Protein AF-A0A2Z5VK58-F1 (afdb_monomer_lite)

Radius of gyration: 22.89 Å; chains: 1; bounding box: 46×41×57 Å

Foldseek 3Di:
DVDPVVCPPPPCPVPPPDDPVRVVVVVVVVVVCQQQDQDPVVRGGVVVVVVVCCVVPNDPDDPPDPVVVVVVPDDDDDDDQDPQGDDDPNDGDD

Sequence (94 aa):
FSNPDQRGDYDSENKAALTLRELERWLTLAVGTYHGSVHNGLLQPPAARWAEAVARVGVPAVVTRATSFLVDFLPILRRTLTRTGFVIDHIHYY

Structure (mmCIF, N/CA/C/O backbone):
data_AF-A0A2Z5VK58-F1
#
_entry.id   AF-A0A2Z5VK58-F1
#
loop_
_atom_site.group_PDB
_atom_site.id
_atom_site.type_symbol
_atom_site.label_atom_id
_atom_site.label_alt_id
_atom_site.label_comp_id
_atom_site.label_asym_id
_atom_site.label_entity_id
_atom_site.label_seq_id
_atom_site.pdbx_PDB_ins_code
_atom_site.Cartn_x
_atom_site.Cartn_y
_atom_site.Cartn_z
_atom_site.occupancy
_atom_site.B_iso_or_equiv
_atom_site.auth_seq_id
_atom_site.auth_comp_id
_atom_site.auth_asym_id
_atom_site.auth_atom_id
_atom_site.pdbx_PDB_model_num
ATOM 1 N N . PHE A 1 1 ? -18.505 -7.305 -5.627 1.00 62.25 1 PHE A N 1
ATOM 2 C CA . PHE A 1 1 ? -19.360 -6.333 -6.337 1.00 62.25 1 PHE A CA 1
ATOM 3 C C . PHE A 1 1 ? -19.035 -4.940 -5.830 1.00 62.25 1 PHE A C 1
ATOM 5 O O . PHE A 1 1 ? -19.000 -4.765 -4.619 1.00 62.25 1 PHE A O 1
ATOM 12 N N . SER A 1 2 ? -18.773 -3.979 -6.719 1.00 75.38 2 SER A N 1
ATOM 13 C CA . SER A 1 2 ? -18.524 -2.576 -6.331 1.00 75.38 2 SER A C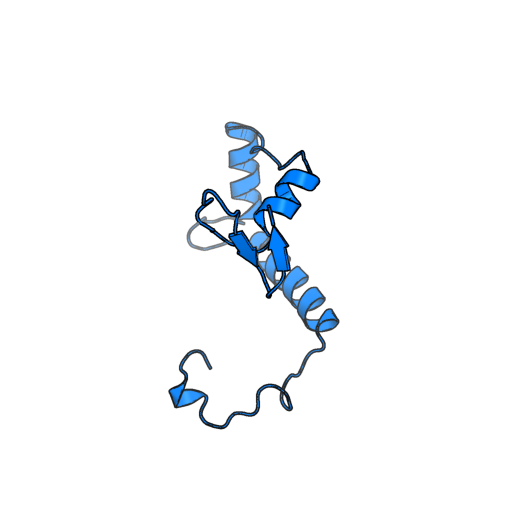A 1
ATOM 14 C C . SER A 1 2 ? -19.815 -1.755 -6.192 1.00 75.38 2 SER A C 1
ATOM 16 O O . SER A 1 2 ? -19.768 -0.615 -5.748 1.00 75.38 2 SER A O 1
ATOM 18 N N . ASN A 1 3 ? -20.962 -2.335 -6.563 1.00 84.69 3 ASN A N 1
ATOM 19 C CA . ASN A 1 3 ? -22.298 -1.764 -6.417 1.00 84.69 3 ASN A CA 1
ATOM 20 C C . ASN A 1 3 ? -23.087 -2.578 -5.360 1.00 84.69 3 ASN A C 1
ATOM 22 O O . ASN A 1 3 ? -23.224 -3.794 -5.540 1.00 84.69 3 ASN A O 1
ATOM 26 N N . PRO A 1 4 ? -23.594 -1.951 -4.280 1.00 80.06 4 PRO A N 1
ATOM 27 C CA . PRO A 1 4 ? -24.408 -2.613 -3.257 1.00 80.06 4 PRO A CA 1
ATOM 28 C C . PRO A 1 4 ? -25.671 -3.301 -3.796 1.00 80.06 4 PRO A C 1
ATOM 30 O O . PRO A 1 4 ? -25.966 -4.413 -3.365 1.00 80.06 4 PRO A O 1
ATOM 33 N N . ASP A 1 5 ? -26.348 -2.714 -4.786 1.00 86.44 5 ASP A N 1
ATOM 34 C CA . ASP A 1 5 ? -27.559 -3.285 -5.395 1.00 86.44 5 ASP A CA 1
ATOM 35 C C . ASP A 1 5 ? -27.237 -4.557 -6.191 1.00 86.44 5 ASP A C 1
ATOM 37 O O . ASP A 1 5 ? -27.999 -5.519 -6.191 1.00 86.44 5 ASP A O 1
ATOM 41 N N . GLN A 1 6 ? -26.060 -4.600 -6.830 1.00 82.81 6 GLN A N 1
ATOM 42 C CA . GLN A 1 6 ? -25.569 -5.797 -7.525 1.00 82.81 6 GLN A CA 1
ATOM 43 C C . GLN A 1 6 ? -25.057 -6.870 -6.564 1.00 82.81 6 GLN A C 1
ATOM 45 O O . GLN A 1 6 ? -25.016 -8.044 -6.924 1.00 82.81 6 GLN A O 1
ATOM 50 N N . ARG A 1 7 ? -24.618 -6.475 -5.362 1.00 83.81 7 ARG A N 1
ATOM 51 C CA . ARG A 1 7 ? -24.203 -7.424 -4.329 1.00 83.81 7 ARG A CA 1
ATOM 52 C C . ARG A 1 7 ? -25.403 -8.214 -3.815 1.00 83.81 7 ARG A C 1
ATOM 54 O O . ARG A 1 7 ? -25.250 -9.412 -3.600 1.00 83.81 7 ARG A O 1
ATOM 61 N N . GLY A 1 8 ? -26.555 -7.561 -3.632 1.00 87.50 8 GLY A N 1
ATOM 62 C CA . GLY A 1 8 ? -27.767 -8.186 -3.096 1.00 87.50 8 GLY A CA 1
ATOM 63 C C . GLY A 1 8 ? -27.471 -9.009 -1.837 1.00 87.50 8 GLY A C 1
ATOM 64 O O . GLY A 1 8 ? -26.687 -8.584 -0.985 1.00 87.50 8 GLY A O 1
ATOM 65 N N . ASP A 1 9 ? -28.008 -10.227 -1.792 1.00 87.94 9 ASP A N 1
ATOM 66 C CA . ASP A 1 9 ? -27.838 -11.182 -0.686 1.00 87.94 9 ASP A CA 1
ATOM 67 C C . ASP A 1 9 ? -26.572 -12.054 -0.823 1.00 87.94 9 ASP A C 1
ATOM 69 O O . ASP A 1 9 ? -26.516 -13.191 -0.349 1.00 87.94 9 ASP A O 1
ATOM 73 N N . TYR A 1 10 ? -25.537 -11.570 -1.520 1.00 86.25 10 TYR A N 1
ATOM 74 C CA . TYR A 1 10 ? -24.284 -12.308 -1.652 1.00 86.25 10 TYR A CA 1
ATOM 75 C C . TYR A 1 10 ? -23.573 -12.427 -0.298 1.00 86.25 10 TYR A C 1
ATOM 77 O O . TYR A 1 10 ? -22.917 -11.494 0.176 1.00 86.25 10 TYR A O 1
ATOM 85 N N . ASP A 1 11 ? -23.663 -13.623 0.277 1.00 87.44 11 ASP A N 1
ATOM 86 C CA . ASP A 1 11 ? -22.937 -14.022 1.476 1.00 87.44 11 ASP A CA 1
ATOM 87 C C . ASP A 1 11 ? -21.425 -14.033 1.216 1.00 87.44 11 ASP A C 1
ATOM 89 O O . ASP A 1 11 ? -20.862 -14.975 0.658 1.00 87.44 11 ASP A O 1
ATOM 93 N N . SER A 1 12 ? -20.777 -12.922 1.559 1.00 85.38 12 SER A N 1
ATOM 94 C CA . SER A 1 12 ? -19.353 -12.710 1.291 1.00 85.38 12 SER A CA 1
ATOM 95 C C . SER A 1 12 ? -18.466 -13.496 2.249 1.00 85.38 12 SER A C 1
ATOM 97 O O . SER A 1 12 ? -17.360 -13.868 1.865 1.00 85.38 12 SER A O 1
ATOM 99 N N . GLU A 1 13 ? -18.947 -13.752 3.466 1.00 83.12 13 GLU A N 1
ATOM 100 C CA . GLU A 1 13 ? -18.185 -14.443 4.504 1.00 83.12 13 GLU A CA 1
ATOM 101 C C . GLU A 1 13 ? -18.080 -15.931 4.177 1.00 83.12 13 GLU A C 1
ATOM 103 O O . GLU A 1 13 ? -16.972 -16.455 4.075 1.00 83.12 13 GLU A O 1
ATOM 108 N N . ASN A 1 14 ? -19.204 -16.594 3.883 1.00 87.62 14 ASN A N 1
ATOM 109 C CA . ASN A 1 14 ? -19.189 -18.018 3.527 1.00 87.62 14 ASN A CA 1
ATOM 110 C C . ASN A 1 14 ? -18.583 -18.298 2.145 1.00 87.62 14 ASN A C 1
ATOM 112 O O . ASN A 1 14 ? -18.217 -19.435 1.849 1.00 87.62 14 ASN A O 1
ATOM 116 N N . LYS A 1 15 ? -18.479 -17.281 1.280 1.00 85.75 15 LYS A N 1
ATOM 117 C CA . LYS A 1 15 ? -17.898 -17.406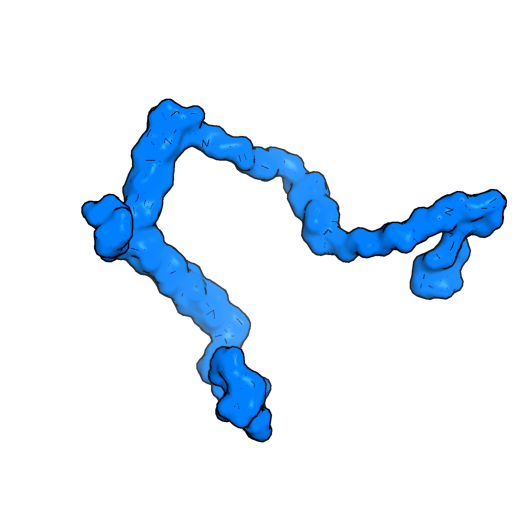 -0.068 1.00 85.75 15 LYS A CA 1
ATOM 118 C C . LYS A 1 15 ? -16.475 -16.859 -0.174 1.00 85.75 15 LYS A C 1
ATOM 120 O O . LYS A 1 15 ? -15.947 -16.765 -1.285 1.00 85.75 15 LYS A O 1
ATOM 125 N N . ALA A 1 16 ? -15.851 -16.477 0.939 1.00 86.75 16 ALA A N 1
ATOM 126 C CA . ALA A 1 16 ? -14.453 -16.075 0.941 1.00 86.75 16 ALA A CA 1
ATOM 127 C C . ALA A 1 16 ? -13.569 -17.263 0.519 1.00 86.75 16 ALA A C 1
ATOM 129 O O . ALA A 1 16 ? -13.593 -18.325 1.133 1.00 86.75 16 ALA A O 1
ATOM 130 N N . ALA A 1 17 ? -12.795 -17.086 -0.554 1.00 90.00 17 ALA A N 1
ATOM 131 C CA . ALA A 1 17 ? -11.985 -18.157 -1.142 1.00 90.00 17 ALA A CA 1
ATOM 132 C C . ALA A 1 17 ? -10.552 -18.229 -0.590 1.00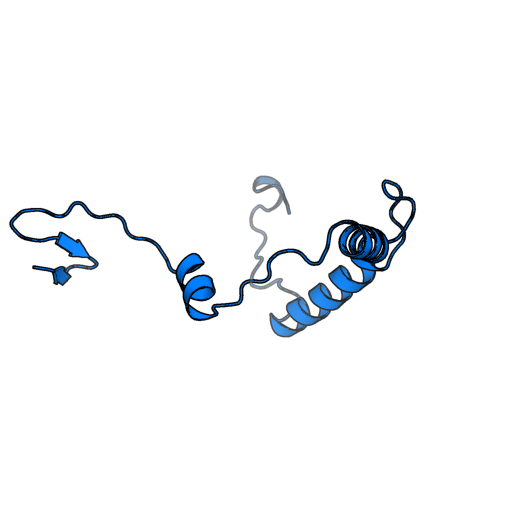 90.00 17 ALA A C 1
ATOM 134 O O . ALA A 1 17 ? -9.849 -19.199 -0.850 1.00 90.00 17 ALA A O 1
ATOM 135 N N . LEU A 1 18 ? -10.112 -17.191 0.126 1.00 93.62 18 LEU A N 1
ATOM 136 C CA . LEU A 1 18 ? -8.764 -17.077 0.672 1.00 93.62 18 LEU A CA 1
ATOM 137 C C . LEU A 1 18 ? -8.842 -16.809 2.170 1.00 93.62 18 LEU A C 1
ATOM 139 O O . LEU A 1 18 ? -9.626 -15.977 2.629 1.00 93.62 18 LEU A O 1
ATOM 143 N N . THR A 1 19 ? -7.961 -17.454 2.920 1.00 94.88 19 THR A N 1
ATOM 144 C CA . THR A 1 19 ? -7.616 -17.024 4.273 1.00 94.88 19 THR A CA 1
ATOM 145 C C . THR A 1 19 ? -6.905 -15.670 4.234 1.00 94.88 19 THR A C 1
ATOM 147 O O . THR A 1 19 ? -6.336 -15.274 3.213 1.00 94.88 19 THR A O 1
ATOM 150 N N . LEU A 1 20 ? -6.863 -14.967 5.372 1.00 94.44 20 LEU A N 1
ATOM 151 C CA . LEU A 1 20 ? -6.148 -13.690 5.474 1.00 94.44 20 LEU A CA 1
ATOM 152 C C . LEU A 1 20 ? -4.679 -13.816 5.035 1.00 94.44 20 LEU A C 1
ATOM 154 O O . LEU A 1 20 ? -4.197 -13.001 4.257 1.00 94.44 20 LEU A O 1
ATOM 158 N N . ARG A 1 21 ? -3.994 -14.888 5.452 1.00 97.00 21 ARG A N 1
ATOM 159 C CA . ARG A 1 21 ? -2.591 -15.139 5.080 1.00 97.00 21 ARG A CA 1
ATOM 160 C C . ARG A 1 21 ? -2.407 -15.368 3.580 1.00 97.00 21 ARG A C 1
ATOM 162 O O . ARG A 1 21 ? -1.410 -14.940 3.000 1.00 97.00 21 ARG A O 1
ATOM 169 N N . GLU A 1 22 ? -3.343 -16.063 2.940 1.00 97.38 22 GLU A N 1
ATOM 170 C CA . GLU A 1 22 ? -3.295 -16.288 1.493 1.00 97.38 22 GLU A CA 1
ATOM 171 C C . GLU A 1 22 ? -3.556 -14.997 0.723 1.00 97.38 22 GLU A C 1
ATOM 173 O O . GLU A 1 22 ? -2.847 -14.711 -0.243 1.00 97.38 22 GLU A O 1
ATOM 178 N N . LEU A 1 23 ? -4.511 -14.188 1.188 1.00 96.75 23 LEU A N 1
ATOM 179 C CA . LEU A 1 23 ? -4.770 -12.864 0.637 1.00 96.75 23 LEU A CA 1
ATOM 180 C C . LEU A 1 23 ? -3.537 -11.958 0.759 1.00 96.75 23 LEU A C 1
ATOM 182 O O . LEU A 1 23 ? -3.152 -11.335 -0.225 1.00 96.75 23 LEU A O 1
ATOM 186 N N . GLU A 1 24 ? -2.886 -11.911 1.922 1.00 97.94 24 GLU A N 1
ATOM 187 C CA . GLU A 1 24 ? -1.665 -11.124 2.153 1.00 97.94 24 GLU A CA 1
ATOM 188 C C . GLU A 1 24 ? -0.533 -11.525 1.197 1.00 97.94 24 GLU A C 1
ATOM 190 O O . GLU A 1 24 ? 0.118 -10.669 0.583 1.00 97.94 24 GLU A O 1
ATOM 195 N N . ARG A 1 25 ? -0.315 -12.835 1.026 1.00 97.94 25 ARG A N 1
ATOM 196 C CA . ARG A 1 25 ? 0.696 -13.358 0.101 1.00 97.94 25 ARG A CA 1
ATOM 197 C C . ARG A 1 25 ? 0.362 -13.007 -1.344 1.00 97.94 25 ARG A C 1
ATOM 199 O O . ARG A 1 25 ? 1.235 -12.537 -2.073 1.00 97.94 25 ARG A O 1
ATOM 206 N N . TRP A 1 26 ? -0.883 -13.235 -1.756 1.00 97.69 26 TRP A N 1
ATOM 207 C CA . TRP A 1 26 ? -1.340 -12.901 -3.100 1.00 97.69 26 TRP A CA 1
ATOM 208 C C . TRP A 1 26 ? -1.196 -11.401 -3.376 1.00 97.69 26 TRP A C 1
ATOM 210 O O . TRP A 1 26 ? -0.637 -11.022 -4.403 1.00 97.69 26 TRP A O 1
ATOM 220 N N . LEU A 1 27 ? -1.615 -10.551 -2.435 1.00 97.94 27 LEU A N 1
ATOM 221 C CA . LEU A 1 27 ? -1.553 -9.098 -2.565 1.00 97.94 27 LEU A CA 1
ATOM 222 C C . LEU A 1 27 ? -0.108 -8.612 -2.688 1.00 97.94 27 LEU A C 1
ATOM 224 O O . LEU A 1 27 ? 0.186 -7.776 -3.538 1.00 97.94 27 LEU A O 1
ATOM 228 N N . THR A 1 28 ? 0.808 -9.170 -1.894 1.00 98.06 28 THR A N 1
ATOM 229 C CA . THR A 1 28 ? 2.238 -8.835 -1.965 1.00 98.06 28 THR A CA 1
ATOM 230 C C . THR A 1 28 ? 2.808 -9.132 -3.353 1.00 98.06 28 THR A C 1
ATOM 232 O O . THR A 1 28 ? 3.500 -8.294 -3.934 1.00 98.06 28 THR A O 1
ATOM 235 N N . LEU A 1 29 ? 2.483 -10.299 -3.918 1.00 98.06 29 LEU A N 1
ATOM 236 C CA . LEU A 1 29 ? 2.906 -10.666 -5.270 1.00 98.06 29 LEU A CA 1
ATOM 237 C C . LEU A 1 29 ? 2.269 -9.752 -6.322 1.00 98.06 29 LEU A C 1
ATOM 239 O O . LEU A 1 29 ? 2.978 -9.244 -7.186 1.00 98.06 29 LEU A O 1
ATOM 243 N N . ALA A 1 30 ? 0.966 -9.483 -6.216 1.00 98.00 30 ALA A N 1
ATOM 244 C CA . ALA A 1 30 ? 0.251 -8.609 -7.141 1.00 98.00 30 ALA A CA 1
ATOM 245 C C . ALA A 1 30 ? 0.841 -7.188 -7.163 1.00 98.00 30 ALA A C 1
ATOM 247 O O . ALA A 1 30 ? 1.100 -6.643 -8.237 1.00 98.00 30 ALA A O 1
ATOM 248 N N . VAL A 1 31 ? 1.121 -6.608 -5.991 1.00 98.06 31 VAL A N 1
ATOM 249 C CA . VAL A 1 31 ? 1.748 -5.283 -5.860 1.00 98.06 31 VAL A CA 1
ATOM 250 C C . VAL A 1 31 ? 3.164 -5.286 -6.433 1.00 98.06 31 VAL A C 1
ATOM 252 O O . VAL A 1 31 ? 3.520 -4.358 -7.164 1.00 98.06 31 VAL A O 1
ATOM 255 N N . GLY A 1 32 ? 3.959 -6.321 -6.146 1.00 97.88 32 GLY A N 1
ATOM 256 C CA . GLY A 1 32 ? 5.311 -6.466 -6.686 1.00 97.88 32 GLY A CA 1
ATOM 257 C C . GLY A 1 32 ? 5.318 -6.546 -8.214 1.00 97.88 32 GLY A C 1
ATOM 258 O O . GLY A 1 32 ? 6.027 -5.785 -8.872 1.00 97.88 32 GLY A O 1
ATOM 259 N N . THR A 1 33 ? 4.470 -7.401 -8.792 1.00 98.00 33 THR A N 1
ATOM 260 C CA . THR A 1 33 ? 4.312 -7.520 -10.248 1.00 98.00 33 THR A CA 1
ATOM 261 C C . THR A 1 33 ? 3.837 -6.210 -10.868 1.00 98.00 33 THR A C 1
ATOM 263 O O . THR A 1 33 ? 4.398 -5.777 -11.872 1.00 98.00 33 THR A O 1
ATOM 266 N N . TYR A 1 34 ? 2.860 -5.535 -10.256 1.00 97.88 34 TYR A N 1
ATOM 267 C CA . TYR A 1 34 ? 2.364 -4.248 -10.739 1.00 97.88 34 TYR A CA 1
ATOM 268 C C . TYR A 1 34 ? 3.486 -3.208 -10.833 1.00 97.88 34 TYR A C 1
ATOM 270 O O . TYR A 1 34 ? 3.680 -2.620 -11.897 1.00 97.88 34 TYR A O 1
ATOM 278 N N . HIS A 1 35 ? 4.271 -3.029 -9.765 1.00 98.06 35 HIS A N 1
ATOM 279 C CA . HIS A 1 35 ? 5.363 -2.048 -9.729 1.00 98.06 35 HIS A CA 1
ATOM 280 C C . HIS A 1 35 ? 6.574 -2.438 -10.590 1.00 98.06 35 HIS A C 1
ATOM 282 O O . HIS A 1 35 ? 7.355 -1.558 -10.958 1.00 98.06 35 HIS A O 1
ATOM 288 N N . GLY A 1 36 ? 6.725 -3.726 -10.916 1.00 98.00 36 GLY A N 1
ATOM 289 C CA . GLY A 1 36 ? 7.764 -4.243 -11.812 1.00 98.00 36 GLY A CA 1
ATOM 290 C C . GLY A 1 36 ? 7.383 -4.268 -13.298 1.00 98.00 36 GLY A C 1
ATOM 291 O O . GLY A 1 36 ? 8.264 -4.366 -14.147 1.00 98.00 36 GLY A O 1
ATOM 292 N N . SER A 1 37 ? 6.095 -4.170 -13.634 1.00 98.19 37 SER A N 1
ATOM 293 C CA . SER A 1 37 ? 5.603 -4.196 -15.020 1.00 98.19 37 SER A CA 1
ATOM 294 C C . SER A 1 37 ? 5.641 -2.819 -15.690 1.00 98.19 37 SER A C 1
ATOM 296 O O . SER A 1 37 ? 5.462 -1.801 -15.029 1.00 98.19 37 SER A O 1
ATOM 298 N N . VAL A 1 38 ? 5.837 -2.772 -17.012 1.00 98.19 38 VAL A N 1
ATOM 299 C CA . VAL A 1 38 ? 5.780 -1.521 -17.790 1.00 98.19 38 VAL A CA 1
ATOM 300 C C . VAL A 1 38 ? 4.346 -1.001 -17.844 1.00 98.19 38 VAL A C 1
ATOM 302 O O . VAL A 1 38 ? 3.434 -1.726 -18.236 1.00 98.19 38 VAL A O 1
ATOM 305 N N . HIS A 1 39 ? 4.144 0.267 -17.481 1.00 98.19 39 HIS A N 1
ATOM 306 C CA . HIS A 1 39 ? 2.828 0.909 -17.538 1.00 98.19 39 HIS A CA 1
ATOM 307 C C . HIS A 1 39 ? 2.730 1.861 -18.721 1.00 98.19 39 HIS A C 1
ATOM 309 O O . HIS A 1 39 ? 3.611 2.696 -18.911 1.00 98.19 39 HIS A O 1
ATOM 315 N N . ASN A 1 40 ? 1.617 1.815 -19.456 1.00 96.69 40 ASN A N 1
ATOM 316 C CA . ASN A 1 40 ? 1.402 2.644 -20.651 1.00 96.69 40 ASN A CA 1
ATOM 317 C C . ASN A 1 40 ? 1.536 4.153 -20.385 1.00 96.69 40 ASN A C 1
ATOM 319 O O . ASN A 1 40 ? 2.063 4.872 -21.225 1.00 96.69 40 ASN A O 1
ATOM 323 N N . GLY A 1 41 ? 1.110 4.637 -19.213 1.00 96.38 41 GLY A N 1
ATOM 324 C CA . GLY A 1 41 ? 1.237 6.054 -18.850 1.00 96.38 41 GLY A CA 1
ATOM 325 C C . GLY A 1 41 ? 2.664 6.497 -18.498 1.00 96.38 41 GLY A C 1
ATOM 326 O O . GLY A 1 41 ? 2.962 7.684 -18.557 1.00 96.38 41 GLY A O 1
ATOM 327 N N . LEU A 1 42 ? 3.549 5.563 -18.133 1.00 96.81 42 LEU A N 1
ATOM 328 C CA . LEU A 1 42 ? 4.923 5.854 -17.695 1.00 96.81 42 LEU A CA 1
ATOM 329 C C . LEU A 1 42 ? 5.985 5.415 -18.711 1.00 96.81 42 LEU A C 1
ATOM 331 O O . LEU A 1 42 ? 7.123 5.890 -18.636 1.00 96.81 42 LEU A O 1
ATOM 335 N N . LEU A 1 43 ? 5.619 4.503 -19.619 1.00 98.00 43 LEU A N 1
ATOM 336 C CA . LEU A 1 43 ? 6.479 3.800 -20.577 1.00 98.00 43 LEU A CA 1
ATOM 337 C C . LEU A 1 43 ? 7.660 3.054 -19.935 1.00 98.00 43 LEU A C 1
ATOM 339 O O . LEU A 1 43 ? 8.644 2.736 -20.593 1.00 98.00 43 LEU A O 1
ATOM 343 N N . GLN A 1 44 ? 7.562 2.774 -18.639 1.00 98.38 44 GLN A N 1
ATOM 344 C CA . GLN A 1 44 ? 8.507 1.977 -17.860 1.00 98.38 44 GLN A CA 1
ATOM 345 C C . GLN A 1 44 ? 7.850 1.546 -16.535 1.00 98.38 44 GLN A C 1
ATOM 347 O O . GLN A 1 44 ? 6.736 2.001 -16.240 1.00 98.38 44 GLN A O 1
ATOM 352 N N . PRO A 1 45 ? 8.491 0.670 -15.741 1.00 98.56 45 PRO A N 1
ATOM 353 C CA . PRO A 1 45 ? 7.941 0.254 -14.461 1.00 98.56 45 PRO A CA 1
ATOM 354 C C . PRO A 1 45 ? 7.838 1.395 -13.441 1.00 98.56 45 PRO A C 1
ATOM 356 O O . PRO A 1 45 ? 8.769 2.200 -13.336 1.00 98.56 45 PRO A O 1
ATOM 359 N N . PRO A 1 46 ? 6.767 1.453 -12.625 1.00 98.38 46 PRO A N 1
ATOM 360 C CA . PRO A 1 46 ? 6.665 2.416 -11.529 1.00 98.38 46 PRO A CA 1
ATOM 361 C C . PRO A 1 46 ? 7.869 2.404 -10.582 1.00 98.38 46 PRO A C 1
ATOM 363 O O . PRO A 1 46 ? 8.326 3.465 -10.162 1.00 98.38 46 PRO A O 1
ATOM 366 N N . ALA A 1 47 ? 8.419 1.222 -10.277 1.00 97.94 47 ALA A N 1
ATOM 367 C CA . ALA A 1 47 ? 9.601 1.105 -9.425 1.00 97.94 47 ALA A CA 1
ATOM 368 C C . ALA A 1 47 ? 10.837 1.793 -10.034 1.00 97.94 47 ALA A C 1
ATOM 370 O O . ALA A 1 47 ? 11.609 2.420 -9.310 1.00 97.94 47 ALA A O 1
ATOM 371 N N . ALA A 1 48 ? 11.001 1.728 -11.360 1.00 98.19 48 ALA A N 1
ATOM 372 C CA . ALA A 1 48 ? 12.088 2.407 -12.061 1.00 98.19 48 ALA A CA 1
ATOM 373 C C . ALA A 1 48 ? 11.900 3.932 -12.026 1.00 98.19 48 ALA A C 1
ATOM 375 O O . ALA A 1 48 ? 12.816 4.650 -11.623 1.00 98.19 48 ALA A O 1
ATOM 376 N N . ARG A 1 49 ? 10.684 4.427 -12.304 1.00 97.81 49 ARG A N 1
ATOM 377 C CA . ARG A 1 49 ? 10.356 5.862 -12.186 1.00 97.81 49 ARG A CA 1
ATOM 378 C C . ARG A 1 49 ? 10.599 6.405 -10.785 1.00 97.81 49 ARG A C 1
ATOM 380 O O . ARG A 1 49 ? 11.095 7.521 -10.632 1.00 97.81 49 ARG A O 1
ATOM 387 N N . TRP A 1 50 ? 10.257 5.622 -9.766 1.00 96.62 50 TRP A N 1
ATOM 388 C CA . TRP A 1 50 ? 10.535 5.968 -8.379 1.00 96.62 50 TRP A CA 1
ATOM 389 C C . TRP A 1 50 ? 12.040 6.067 -8.113 1.00 96.62 50 TRP A C 1
ATOM 391 O O . TRP A 1 50 ? 12.499 7.078 -7.584 1.00 96.62 50 TRP A O 1
ATOM 401 N N . ALA A 1 51 ? 12.819 5.061 -8.523 1.00 97.19 51 ALA A N 1
ATOM 402 C CA . ALA A 1 51 ? 14.270 5.056 -8.349 1.00 97.19 51 ALA A CA 1
ATOM 403 C C . ALA A 1 51 ? 14.946 6.251 -9.048 1.00 97.19 51 ALA A C 1
ATOM 405 O O . ALA A 1 51 ? 15.801 6.903 -8.450 1.00 97.19 51 ALA A O 1
ATOM 406 N N . GLU A 1 52 ? 14.515 6.599 -10.267 1.00 97.50 52 GLU A N 1
ATOM 407 C CA . GLU A 1 52 ? 14.969 7.799 -10.987 1.00 97.50 52 GLU A CA 1
ATOM 408 C C . GLU A 1 52 ? 14.698 9.087 -10.191 1.00 97.50 52 GLU A C 1
ATOM 410 O O . GLU A 1 52 ? 15.552 9.972 -10.105 1.00 97.50 52 GLU A O 1
ATOM 415 N N . ALA A 1 53 ? 13.501 9.214 -9.609 1.00 96.44 53 ALA A N 1
ATOM 416 C CA . ALA A 1 53 ? 13.128 10.382 -8.818 1.00 96.44 53 ALA A CA 1
ATOM 417 C C . ALA A 1 53 ? 13.944 10.478 -7.523 1.00 96.44 53 ALA A C 1
ATOM 419 O O . ALA A 1 53 ? 14.446 11.555 -7.208 1.00 96.44 53 ALA A O 1
ATOM 420 N N . VAL A 1 54 ? 14.135 9.359 -6.821 1.00 97.00 54 VAL A N 1
ATOM 421 C CA . VAL A 1 54 ? 14.968 9.283 -5.612 1.00 97.00 54 VAL A CA 1
ATOM 422 C C . VAL A 1 54 ? 16.421 9.639 -5.919 1.00 97.00 54 VAL A C 1
ATOM 424 O O . VAL A 1 54 ? 17.026 10.404 -5.175 1.00 97.00 54 VAL A O 1
ATOM 427 N N . ALA A 1 55 ? 16.979 9.150 -7.027 1.00 97.38 55 ALA A N 1
ATOM 428 C CA . ALA A 1 55 ? 18.342 9.490 -7.432 1.00 97.38 55 ALA A CA 1
ATOM 429 C C . ALA A 1 55 ? 18.508 10.990 -7.734 1.00 97.38 55 ALA A C 1
ATOM 431 O O . ALA A 1 55 ? 19.565 11.561 -7.480 1.00 97.38 55 ALA A O 1
ATOM 432 N N . ARG A 1 56 ? 17.460 11.636 -8.261 1.00 97.44 56 ARG A N 1
ATOM 433 C CA . ARG A 1 56 ? 17.476 13.059 -8.626 1.00 97.44 56 ARG A CA 1
ATOM 434 C C . ARG A 1 56 ? 17.200 13.999 -7.451 1.00 97.44 56 ARG A C 1
ATOM 436 O O . ARG A 1 56 ? 17.789 15.072 -7.388 1.00 97.44 56 ARG A O 1
ATOM 443 N N . VAL A 1 57 ? 16.257 13.645 -6.581 1.00 95.69 57 VAL A N 1
ATOM 444 C CA . VAL A 1 57 ? 15.695 14.540 -5.548 1.00 95.69 57 VAL A CA 1
ATOM 445 C C . VAL A 1 57 ? 16.143 14.145 -4.136 1.00 95.69 57 VAL A C 1
ATOM 447 O O . VAL A 1 57 ? 16.069 14.952 -3.214 1.00 95.69 57 VAL A O 1
ATOM 450 N N . GLY A 1 58 ? 16.657 12.928 -3.967 1.00 94.12 58 GLY A N 1
ATOM 451 C CA . GLY A 1 58 ? 16.978 12.335 -2.676 1.00 94.12 58 GLY A CA 1
ATOM 452 C C . GLY A 1 58 ? 15.875 11.403 -2.172 1.00 94.12 58 GLY A C 1
ATOM 453 O O . GLY A 1 58 ? 14.753 11.373 -2.682 1.00 94.12 58 GLY A O 1
ATOM 454 N N . VAL A 1 59 ? 16.216 10.607 -1.158 1.00 89.88 59 VAL A N 1
ATOM 455 C CA . VAL A 1 59 ? 15.275 9.686 -0.507 1.00 89.88 59 VAL A CA 1
ATOM 456 C C . VAL A 1 59 ? 14.239 10.505 0.277 1.00 89.88 59 VAL A C 1
ATOM 458 O O . VAL A 1 59 ? 14.637 11.351 1.081 1.00 89.88 59 VAL A O 1
ATOM 461 N N . PRO A 1 60 ? 12.926 10.272 0.081 1.00 88.69 60 PRO A N 1
ATOM 462 C CA . PRO A 1 60 ? 11.890 10.907 0.886 1.00 88.69 60 PRO A CA 1
ATOM 463 C C . PRO A 1 60 ? 12.094 10.651 2.379 1.00 88.69 60 PRO A C 1
ATOM 465 O O . PRO A 1 60 ? 12.637 9.618 2.772 1.00 88.69 60 PRO A O 1
ATOM 468 N N . ALA A 1 61 ? 11.618 11.571 3.219 1.00 85.19 61 ALA A N 1
ATOM 469 C CA . ALA A 1 61 ? 11.668 11.389 4.663 1.00 85.19 61 ALA A CA 1
ATOM 470 C C . ALA A 1 61 ? 10.945 10.092 5.055 1.00 85.19 61 ALA A C 1
ATOM 472 O O . ALA A 1 61 ? 9.740 9.945 4.852 1.00 85.19 61 ALA A O 1
ATOM 473 N N . VAL A 1 62 ? 11.697 9.147 5.613 1.00 81.94 62 VAL A N 1
ATOM 474 C CA . VAL A 1 62 ? 11.143 7.922 6.186 1.00 81.94 62 VAL A CA 1
ATOM 475 C C . VAL A 1 62 ? 10.762 8.217 7.629 1.00 81.94 62 VAL A C 1
ATOM 477 O O . VAL A 1 62 ? 11.460 8.960 8.321 1.00 81.94 62 VAL A O 1
ATOM 480 N N . VAL A 1 63 ? 9.657 7.645 8.103 1.00 81.19 63 VAL A N 1
ATOM 481 C CA . VAL A 1 63 ? 9.269 7.790 9.506 1.00 81.19 63 VAL A CA 1
ATOM 482 C C . VAL A 1 63 ? 10.311 7.090 10.377 1.00 81.19 63 VAL A C 1
ATOM 484 O O . VAL A 1 63 ? 10.396 5.868 10.416 1.00 81.19 63 VAL A O 1
ATOM 487 N N . THR A 1 64 ? 11.139 7.876 11.062 1.00 81.62 64 THR A N 1
ATOM 488 C CA . THR A 1 64 ? 12.253 7.370 11.881 1.00 81.62 64 THR A CA 1
ATOM 489 C C . THR A 1 64 ? 11.852 7.083 13.326 1.00 81.62 64 THR A C 1
ATOM 491 O O . THR A 1 64 ? 12.600 6.441 14.061 1.00 81.62 64 THR A O 1
ATOM 494 N N . ARG A 1 65 ? 10.672 7.549 13.755 1.00 88.56 65 ARG A N 1
ATOM 495 C CA . ARG A 1 65 ? 10.157 7.374 15.119 1.00 88.56 65 ARG A CA 1
ATOM 496 C C . ARG A 1 65 ? 8.955 6.443 15.124 1.00 88.56 65 ARG A C 1
ATOM 498 O O . ARG A 1 65 ? 7.828 6.882 14.909 1.00 88.56 65 ARG A O 1
ATOM 505 N N . ALA A 1 66 ? 9.202 5.172 15.435 1.00 87.00 66 ALA A N 1
ATOM 506 C CA . ALA A 1 66 ? 8.173 4.134 15.493 1.00 87.00 66 ALA A CA 1
ATOM 507 C C . ALA A 1 66 ? 6.987 4.507 16.404 1.00 87.00 66 ALA A C 1
ATOM 509 O O . ALA A 1 66 ? 5.840 4.274 16.040 1.00 87.00 66 ALA A O 1
ATOM 510 N N . THR A 1 67 ? 7.243 5.146 17.553 1.00 90.44 67 THR A N 1
ATOM 511 C CA . THR A 1 67 ? 6.177 5.589 18.465 1.00 90.44 67 THR A CA 1
ATOM 512 C C . THR A 1 67 ? 5.275 6.643 17.831 1.00 90.44 67 THR A C 1
ATOM 514 O O . THR A 1 67 ? 4.061 6.531 17.932 1.00 90.44 67 THR A O 1
ATOM 517 N N . SER A 1 68 ? 5.847 7.651 17.163 1.00 86.62 68 SER A N 1
ATOM 518 C CA . SER A 1 68 ? 5.062 8.693 16.488 1.00 86.62 68 SER A CA 1
ATOM 519 C C . SER A 1 68 ? 4.226 8.103 15.358 1.00 86.62 68 SER A C 1
ATOM 521 O O . SER A 1 68 ? 3.040 8.388 15.286 1.00 86.62 68 SER A O 1
ATOM 523 N N . PHE A 1 69 ? 4.818 7.204 14.563 1.00 87.62 69 PHE A N 1
ATOM 524 C CA . PHE A 1 69 ? 4.088 6.477 13.528 1.00 87.62 69 PHE A CA 1
ATOM 525 C C . PHE A 1 69 ? 2.884 5.738 14.106 1.00 87.62 69 PHE A C 1
ATOM 527 O O . PHE A 1 69 ? 1.783 5.896 13.607 1.00 87.62 69 PHE A O 1
ATOM 534 N N . LEU A 1 70 ? 3.073 4.962 15.179 1.00 89.62 70 LEU A N 1
ATOM 535 C CA . LEU A 1 70 ? 1.977 4.232 15.814 1.00 89.62 70 LEU A CA 1
ATOM 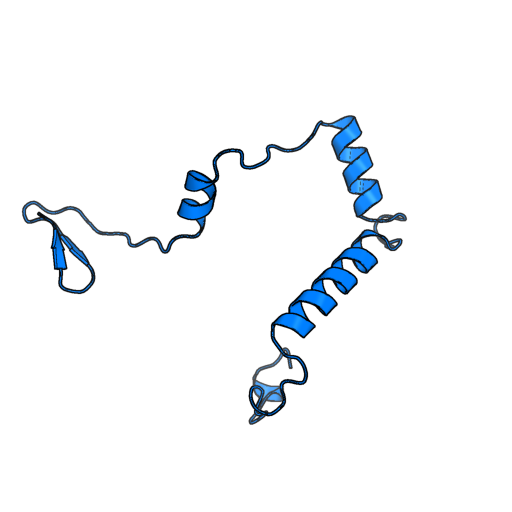536 C C . LEU A 1 70 ? 0.865 5.181 16.277 1.00 89.62 70 LEU A C 1
ATOM 538 O O . LEU A 1 70 ? -0.306 4.897 16.041 1.00 89.62 70 LEU A O 1
ATOM 542 N N . VAL A 1 71 ? 1.233 6.300 16.910 1.00 89.38 71 VAL A N 1
ATOM 543 C CA . VAL A 1 71 ? 0.284 7.311 17.400 1.00 89.38 71 VAL A CA 1
ATOM 544 C C . VAL A 1 71 ? -0.577 7.877 16.269 1.00 89.38 71 VAL A C 1
ATOM 546 O O . VAL A 1 71 ? -1.770 8.070 16.491 1.00 89.38 71 VAL A O 1
ATOM 549 N N . ASP A 1 72 ? -0.029 8.065 15.065 1.00 88.31 72 ASP A N 1
ATOM 550 C CA . ASP A 1 72 ? -0.784 8.564 13.905 1.00 88.31 72 ASP A CA 1
ATOM 551 C C . ASP A 1 72 ? -1.937 7.629 13.483 1.00 88.31 72 ASP A C 1
ATOM 553 O O . ASP A 1 72 ? -2.902 8.078 12.864 1.00 88.31 72 ASP A O 1
ATOM 557 N N . PHE A 1 73 ? -1.866 6.340 13.839 1.00 89.69 73 PHE A N 1
ATOM 558 C CA . PHE A 1 73 ? -2.906 5.343 13.553 1.00 89.69 73 PHE A CA 1
ATOM 559 C C . PHE A 1 73 ? -3.778 4.996 14.765 1.00 89.69 73 PHE A C 1
ATOM 561 O O . PHE A 1 73 ? -4.726 4.219 14.627 1.00 89.69 73 PHE A O 1
ATOM 568 N N . LEU A 1 74 ? -3.491 5.545 15.950 1.00 91.75 74 LEU A N 1
ATOM 569 C CA . LEU A 1 74 ? -4.361 5.350 17.104 1.00 91.75 74 LEU A CA 1
ATOM 570 C C . LEU A 1 74 ? -5.653 6.166 16.940 1.00 91.75 74 LEU A C 1
ATOM 572 O O . LEU A 1 74 ? -5.633 7.279 16.410 1.00 91.75 74 LEU A O 1
ATOM 576 N N . PRO A 1 75 ? -6.799 5.644 17.410 1.00 88.50 75 PRO A N 1
ATOM 577 C CA . PRO A 1 75 ? -8.053 6.380 17.366 1.00 88.50 75 PRO A CA 1
ATOM 578 C C . PRO A 1 75 ? -7.939 7.683 18.164 1.00 88.50 75 PRO A C 1
ATOM 580 O O . PRO A 1 75 ? -7.534 7.693 19.327 1.00 88.50 75 PRO A O 1
ATOM 583 N N . ILE A 1 76 ? -8.336 8.795 17.544 1.00 86.19 76 ILE A N 1
ATOM 584 C CA . ILE A 1 76 ? -8.336 10.111 18.185 1.00 86.19 76 ILE A CA 1
ATOM 585 C C . ILE A 1 76 ? -9.732 10.404 18.731 1.00 86.19 76 ILE A C 1
ATOM 587 O O . ILE A 1 76 ? -10.703 10.505 17.981 1.00 86.19 76 ILE A O 1
ATOM 591 N N . LEU A 1 77 ? -9.817 10.632 20.041 1.00 86.50 77 LEU A N 1
ATOM 592 C CA . LEU A 1 77 ? -11.015 11.142 20.705 1.00 86.50 77 LEU A CA 1
ATOM 593 C C . LEU A 1 77 ? -10.796 12.604 21.100 1.00 86.50 77 LEU A C 1
ATOM 595 O O . LEU A 1 77 ? -9.922 12.919 21.904 1.00 86.50 77 LEU A O 1
ATOM 599 N N . ARG A 1 78 ? -11.604 13.517 20.550 1.00 88.56 78 ARG A N 1
ATOM 600 C CA . ARG A 1 78 ? -11.579 14.938 20.930 1.00 88.56 78 ARG A CA 1
ATOM 601 C C . ARG A 1 78 ? -12.572 15.196 22.062 1.00 88.56 78 ARG A C 1
ATOM 603 O O . ARG A 1 78 ? -13.738 14.799 21.973 1.00 88.56 78 ARG A O 1
ATOM 610 N N . ARG A 1 79 ? -12.118 15.863 23.123 1.00 89.62 79 ARG A N 1
ATOM 611 C CA . ARG A 1 79 ? -12.935 16.273 24.274 1.00 89.62 79 ARG A CA 1
ATOM 612 C C . ARG A 1 79 ? -12.594 17.700 24.678 1.00 89.62 79 ARG A C 1
ATOM 614 O O . ARG A 1 79 ? -11.445 18.119 24.575 1.00 89.62 79 ARG A O 1
ATOM 621 N N . THR A 1 80 ? -13.601 18.427 25.146 1.00 91.19 80 THR A N 1
ATOM 622 C CA . THR A 1 80 ? -13.413 19.751 25.738 1.00 91.19 80 THR A CA 1
ATOM 623 C C . THR A 1 80 ? -12.990 19.581 27.187 1.00 91.19 80 THR A C 1
ATOM 625 O O . THR A 1 80 ? -13.705 18.950 27.964 1.00 91.19 80 THR A O 1
ATOM 628 N N . LEU A 1 81 ? -11.846 20.156 27.554 1.00 90.69 81 LEU A N 1
ATOM 629 C CA . LEU A 1 81 ? -11.429 20.224 28.948 1.00 90.69 81 LEU A CA 1
ATOM 630 C C . LEU A 1 81 ? -12.320 21.233 29.684 1.00 90.69 81 LEU A C 1
ATOM 632 O O . LEU A 1 81 ? -12.370 22.405 29.312 1.00 90.69 81 LEU A O 1
ATOM 636 N N . THR A 1 82 ? -13.036 20.777 30.711 1.00 92.00 82 THR A N 1
ATOM 637 C CA . THR A 1 82 ? -13.849 21.643 31.578 1.00 92.00 82 THR A CA 1
ATOM 638 C C . THR A 1 82 ? -13.219 21.760 32.963 1.00 92.00 82 THR A C 1
ATOM 640 O O . THR A 1 82 ? -12.305 21.013 33.304 1.00 92.00 82 THR A O 1
ATOM 643 N N . ARG A 1 83 ? -13.735 22.669 33.803 1.00 91.94 8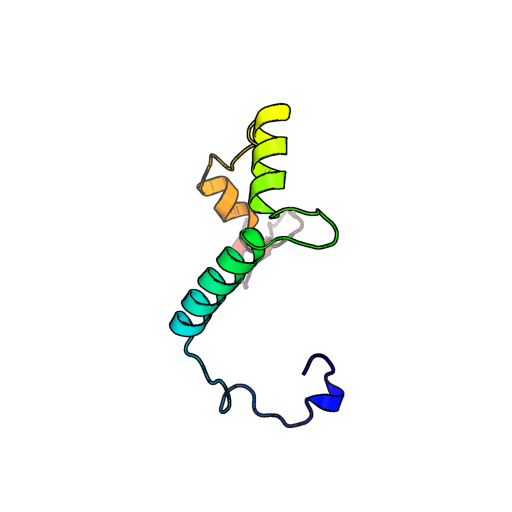3 ARG A N 1
ATOM 644 C CA . ARG A 1 83 ? -13.273 22.835 35.194 1.00 91.94 83 ARG A CA 1
ATOM 645 C C . ARG A 1 83 ? -13.392 21.551 36.031 1.00 91.94 83 ARG A C 1
ATOM 647 O O . ARG A 1 83 ? -12.703 21.420 37.032 1.00 91.94 83 ARG A O 1
ATOM 654 N N . THR A 1 84 ? -14.274 20.633 35.645 1.00 92.38 84 THR A N 1
ATOM 655 C CA . THR A 1 84 ? -14.489 19.345 36.321 1.00 92.38 84 THR A CA 1
ATOM 656 C C . THR A 1 84 ? -13.906 18.169 35.536 1.00 92.38 84 THR A C 1
ATOM 658 O O . THR A 1 84 ? -14.304 17.033 35.775 1.00 92.38 84 THR A O 1
ATOM 661 N N . GLY A 1 85 ? -13.013 18.429 34.576 1.00 92.25 85 GLY A N 1
ATOM 662 C CA . GLY A 1 85 ? -12.409 17.391 33.749 1.00 92.25 85 GLY A CA 1
ATOM 663 C C . GLY A 1 85 ? -13.249 17.002 32.527 1.00 92.25 85 GLY A C 1
ATOM 664 O O . GLY A 1 85 ? -13.976 17.834 31.969 1.00 92.25 85 GLY A O 1
ATOM 665 N N . PHE A 1 86 ? -13.129 15.749 32.082 1.00 93.00 86 PHE A N 1
ATOM 666 C CA . PHE A 1 86 ? -13.895 15.168 30.968 1.00 93.00 86 PHE A CA 1
ATOM 667 C C . PHE A 1 86 ? -14.136 13.658 31.158 1.00 93.00 86 PHE A C 1
ATOM 669 O O . PHE A 1 86 ? -13.538 13.027 32.027 1.00 93.00 86 PHE A O 1
ATOM 676 N N . VAL A 1 87 ? -15.018 13.073 30.334 1.00 90.00 87 VAL A N 1
ATOM 677 C CA . VAL A 1 87 ? -15.383 11.645 30.390 1.00 90.00 87 VAL A CA 1
ATOM 678 C C . VAL A 1 87 ? -15.057 10.936 29.073 1.00 90.00 87 VAL A C 1
ATOM 680 O O . VAL A 1 87 ? -15.390 11.424 27.984 1.00 90.00 87 VAL A O 1
ATOM 683 N N . ILE A 1 88 ? -14.429 9.765 29.177 1.00 89.50 88 ILE A N 1
ATOM 684 C CA . ILE A 1 88 ? -14.235 8.803 28.082 1.00 89.50 88 ILE A CA 1
ATOM 685 C C . ILE A 1 88 ? -14.680 7.437 28.598 1.00 89.50 88 ILE A C 1
ATOM 687 O O . ILE A 1 88 ? -14.281 7.052 29.688 1.00 89.50 88 ILE A O 1
ATOM 691 N N . ASP A 1 89 ? -15.537 6.738 27.851 1.00 88.19 89 ASP A N 1
ATOM 692 C CA . ASP A 1 89 ? -16.017 5.388 28.184 1.00 88.19 89 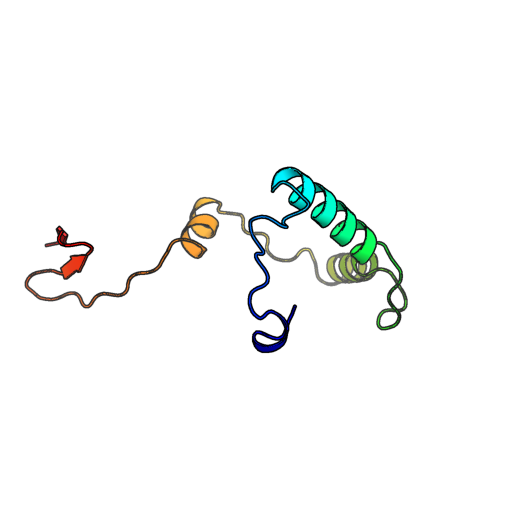ASP A CA 1
ATOM 693 C C . ASP A 1 89 ? -16.505 5.226 29.634 1.00 88.19 89 ASP A C 1
ATOM 695 O O . ASP A 1 89 ? -16.271 4.210 30.280 1.00 88.19 89 ASP A O 1
ATOM 699 N N . HIS A 1 90 ? -17.229 6.234 30.137 1.00 88.31 90 HIS A N 1
ATOM 700 C CA . HIS A 1 90 ? -17.757 6.308 31.511 1.00 88.31 90 HIS A CA 1
ATOM 701 C C . HIS A 1 90 ? -16.688 6.447 32.613 1.00 88.31 90 HIS A C 1
ATOM 703 O O . HIS A 1 90 ? -17.006 6.383 33.798 1.00 88.31 90 HIS A O 1
ATOM 709 N N . ILE A 1 91 ? -15.432 6.696 32.240 1.00 89.25 91 ILE A N 1
ATOM 710 C CA . ILE A 1 91 ? -14.323 6.995 33.146 1.00 89.25 91 ILE A CA 1
ATOM 711 C C . ILE A 1 91 ? -14.136 8.513 33.219 1.00 89.25 91 ILE A C 1
ATOM 713 O O . ILE A 1 91 ? -14.047 9.192 32.193 1.00 89.25 91 ILE A O 1
ATOM 717 N N . HIS A 1 92 ? -14.078 9.044 34.442 1.00 90.81 92 HIS A N 1
ATOM 718 C CA . HIS A 1 92 ? -13.841 10.461 34.712 1.00 90.81 92 HIS A CA 1
ATOM 719 C C . HIS A 1 92 ? -12.344 10.752 34.825 1.00 90.81 92 HIS A C 1
ATOM 721 O O . HIS A 1 92 ? -11.639 10.108 35.601 1.00 90.81 92 HIS A O 1
ATOM 727 N N . TYR A 1 93 ? -11.887 11.761 34.090 1.00 86.69 93 TYR A N 1
ATOM 728 C CA . TYR A 1 93 ? -10.522 12.275 34.131 1.00 86.69 93 TYR A CA 1
ATOM 729 C C . TYR A 1 93 ? -10.574 13.697 34.684 1.00 86.69 93 TYR A C 1
ATOM 731 O O . TYR A 1 93 ? -11.196 14.553 34.053 1.00 86.69 93 TYR A O 1
ATOM 739 N N . TYR A 1 94 ? -9.972 13.915 35.858 1.00 86.75 94 TYR A N 1
ATOM 740 C CA . TYR A 1 94 ? -9.926 15.200 36.568 1.00 86.75 94 TYR A CA 1
ATOM 741 C C . TYR A 1 94 ? -8.599 15.920 36.341 1.00 86.75 94 TYR A C 1
ATOM 743 O O . TYR A 1 94 ? -7.557 15.226 36.332 1.00 86.75 94 TYR A O 1
#

Organism: Escherichia coli (NCBI:txid562)

pLDDT: mean 91.51, std 6.3, range [62.25, 98.56]

Secondary structure (DSSP, 8-state):
--SHHHHTT--TTTT--S-HHHHHHHHHHHHHHHHHS-BTTTTB-HHHHHHHHHHHH-PPPP---HHHHHHHHSPP-----BTTBEEETTEEE-